Protein AF-A0A4R5CUE0-F1 (afdb_monomer_lite)

Sequence (119 aa):
MFFFDLKDKAINKIYVNRDSTEARFSIYVEKYQTKVARDKATNDYYNDPRERNSAGIPSFTGSFISLNKPMKINSLEGIDILTLKQFRDKLFPQGYPMYFIYKSEEGCYLKWEVIHITY

Organism: NCBI:txid2541733

Structure (mmCIF, N/CA/C/O backbone):
data_AF-A0A4R5CUE0-F1
#
_entry.id   AF-A0A4R5CUE0-F1
#
loop_
_atom_site.group_PDB
_atom_site.id
_atom_site.type_symbol
_atom_site.label_atom_id
_atom_site.label_alt_id
_atom_site.label_comp_id
_atom_site.label_asym_id
_atom_site.label_entity_id
_atom_site.label_seq_id
_atom_site.pdbx_PDB_ins_code
_atom_site.Cartn_x
_atom_site.Cartn_y
_atom_site.Cartn_z
_atom_site.occupancy
_atom_site.B_iso_or_equiv
_atom_site.auth_seq_id
_atom_site.auth_comp_id
_atom_site.auth_asym_id
_atom_site.auth_atom_id
_atom_site.pdbx_PDB_model_num
ATOM 1 N N . MET A 1 1 ? -11.134 -9.801 3.962 1.00 56.09 1 MET A N 1
ATOM 2 C CA . MET A 1 1 ? -10.681 -8.442 4.344 1.00 56.09 1 MET A CA 1
ATOM 3 C C . MET A 1 1 ? -9.182 -8.388 4.051 1.00 56.09 1 MET A C 1
ATOM 5 O O . MET A 1 1 ? -8.565 -9.443 4.000 1.00 56.09 1 MET A O 1
ATOM 9 N N . PHE A 1 2 ? -8.568 -7.239 3.777 1.00 60.00 2 PHE A N 1
ATOM 10 C CA . PHE A 1 2 ? -7.115 -7.206 3.535 1.00 60.00 2 PHE A CA 1
ATOM 11 C C . PHE A 1 2 ? -6.428 -6.684 4.799 1.00 60.00 2 PHE A C 1
ATOM 13 O O . PHE A 1 2 ? -6.944 -5.781 5.455 1.00 60.00 2 PHE A O 1
ATOM 20 N N . PHE A 1 3 ? -5.309 -7.286 5.196 1.00 55.53 3 PHE A N 1
ATOM 21 C CA . PHE A 1 3 ? -4.495 -6.754 6.284 1.00 55.53 3 PHE A CA 1
ATOM 22 C C . PHE A 1 3 ? -3.184 -6.289 5.701 1.00 55.53 3 PHE A C 1
ATOM 24 O O . PHE A 1 3 ? -2.477 -7.013 5.001 1.00 55.53 3 PHE A O 1
ATOM 31 N N . PHE A 1 4 ? -2.876 -5.056 6.036 1.00 61.38 4 PHE A N 1
ATOM 32 C CA . PHE A 1 4 ? -1.632 -4.427 5.700 1.00 61.38 4 PHE A CA 1
ATOM 33 C C . PHE A 1 4 ? -0.797 -4.384 6.965 1.00 61.38 4 PHE A C 1
ATOM 35 O O . PHE A 1 4 ? -1.085 -3.602 7.865 1.00 61.38 4 PHE A O 1
ATOM 42 N N . ASP A 1 5 ? 0.248 -5.205 7.044 1.00 60.03 5 ASP A N 1
ATOM 43 C CA . ASP A 1 5 ? 1.287 -4.912 8.022 1.00 60.03 5 ASP A CA 1
ATOM 44 C C . ASP A 1 5 ? 2.020 -3.654 7.551 1.00 60.03 5 ASP A C 1
ATOM 46 O O . ASP A 1 5 ? 2.771 -3.689 6.576 1.00 60.03 5 ASP A O 1
ATOM 50 N N . LEU A 1 6 ? 1.776 -2.529 8.229 1.00 59.59 6 LEU A N 1
ATOM 51 C CA . LEU A 1 6 ? 2.356 -1.237 7.864 1.00 59.59 6 LEU A CA 1
ATOM 52 C C . LEU A 1 6 ? 3.888 -1.178 7.980 1.00 59.59 6 LEU A C 1
ATOM 54 O O . LEU A 1 6 ? 4.490 -0.208 7.525 1.00 59.59 6 LEU A O 1
ATOM 58 N N . LYS A 1 7 ? 4.524 -2.206 8.554 1.00 62.94 7 LYS A N 1
ATOM 59 C CA . LYS A 1 7 ? 5.986 -2.329 8.629 1.00 62.94 7 LYS A CA 1
ATOM 60 C C . LYS A 1 7 ? 6.598 -3.089 7.450 1.00 62.94 7 LYS A C 1
ATOM 62 O O . LYS A 1 7 ? 7.821 -3.234 7.396 1.00 62.94 7 LYS A O 1
ATOM 67 N N . ASP A 1 8 ? 5.790 -3.581 6.513 1.00 70.88 8 ASP A N 1
ATOM 68 C CA . ASP A 1 8 ? 6.293 -4.306 5.349 1.00 70.88 8 ASP A CA 1
ATOM 69 C C . ASP A 1 8 ? 7.079 -3.368 4.412 1.00 70.88 8 ASP A C 1
ATOM 71 O O . ASP A 1 8 ? 6.623 -2.285 4.045 1.00 70.88 8 ASP A O 1
ATOM 75 N N . LYS A 1 9 ? 8.272 -3.801 3.987 1.00 71.12 9 LYS A N 1
ATOM 76 C CA . LYS A 1 9 ? 9.177 -3.034 3.109 1.00 71.12 9 LYS A CA 1
ATOM 77 C C . LYS A 1 9 ? 8.582 -2.715 1.739 1.00 71.12 9 LYS A C 1
ATOM 79 O O . LYS A 1 9 ? 9.095 -1.846 1.038 1.00 71.12 9 LYS A O 1
ATOM 84 N N . ALA A 1 10 ? 7.545 -3.430 1.324 1.00 76.62 10 ALA A N 1
ATOM 85 C CA . ALA A 1 10 ? 6.853 -3.140 0.081 1.00 76.62 10 ALA A CA 1
ATOM 86 C C . ALA A 1 10 ? 5.880 -1.957 0.196 1.00 76.62 10 ALA A C 1
ATOM 88 O O . ALA A 1 10 ? 5.349 -1.514 -0.823 1.00 76.62 10 ALA A O 1
ATOM 89 N N . ILE A 1 11 ? 5.665 -1.407 1.391 1.00 80.06 11 ILE A N 1
ATOM 90 C CA . ILE A 1 11 ? 4.944 -0.150 1.557 1.00 80.06 11 ILE A CA 1
ATOM 91 C C . ILE A 1 11 ? 5.871 1.006 1.198 1.00 80.06 11 ILE A C 1
ATOM 93 O O . ILE A 1 11 ? 6.933 1.197 1.781 1.00 80.06 11 ILE A O 1
ATOM 97 N N . ASN A 1 12 ? 5.442 1.793 0.217 1.00 84.25 12 ASN A N 1
ATOM 98 C CA . ASN A 1 12 ? 6.144 2.988 -0.221 1.00 84.25 12 ASN A CA 1
ATOM 99 C C . ASN A 1 12 ? 5.805 4.189 0.667 1.00 84.25 12 ASN A C 1
ATOM 101 O O . ASN A 1 12 ? 6.687 4.925 1.102 1.00 84.25 12 ASN A O 1
ATOM 105 N N . LYS A 1 13 ? 4.509 4.409 0.916 1.00 84.19 13 LYS A N 1
ATOM 106 C CA . LYS A 1 13 ? 4.037 5.571 1.670 1.00 84.19 13 LYS A CA 1
ATOM 107 C C . LYS A 1 13 ? 2.743 5.264 2.400 1.00 84.19 13 LYS A C 1
ATOM 109 O O 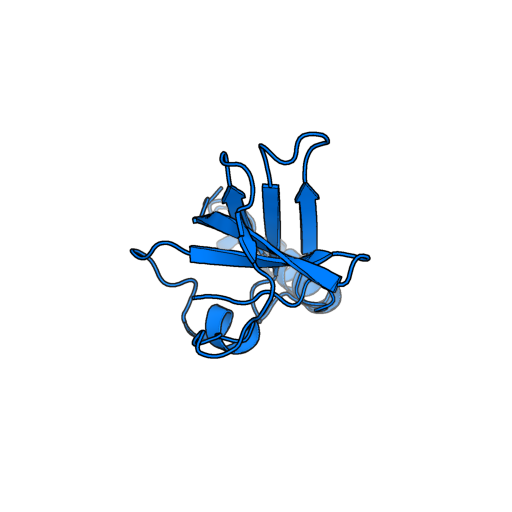. LYS A 1 13 ? 1.842 4.644 1.841 1.00 84.19 13 LYS A O 1
ATOM 114 N N . ILE A 1 14 ? 2.647 5.783 3.617 1.00 84.50 14 ILE A N 1
ATOM 115 C CA . ILE A 1 14 ? 1.410 5.881 4.385 1.00 84.50 14 ILE A CA 1
ATOM 116 C C . ILE A 1 14 ? 1.246 7.349 4.758 1.00 84.50 14 ILE A C 1
ATOM 118 O O . ILE A 1 14 ? 2.196 8.000 5.192 1.00 84.50 14 ILE A O 1
ATOM 122 N N . TYR A 1 15 ? 0.048 7.873 4.567 1.00 86.38 15 TYR A N 1
ATOM 123 C CA . TYR A 1 15 ? -0.347 9.190 5.034 1.00 86.38 15 TYR A CA 1
ATOM 124 C C . TYR A 1 15 ? -1.710 9.062 5.696 1.00 86.38 15 TYR A C 1
ATOM 126 O O . TYR A 1 15 ? -2.627 8.520 5.092 1.00 86.38 15 TYR A O 1
ATOM 134 N N . VAL A 1 16 ? -1.840 9.567 6.916 1.00 84.69 16 VAL A N 1
ATOM 135 C CA . VAL A 1 16 ? -3.123 9.717 7.604 1.00 84.69 16 VAL A CA 1
ATOM 136 C C . VAL A 1 16 ? -3.179 11.157 8.089 1.00 84.69 16 VAL A C 1
ATOM 138 O O . VAL A 1 16 ? -2.224 11.635 8.706 1.00 84.69 16 VAL A O 1
ATOM 141 N N . ASN A 1 17 ? -4.251 11.874 7.762 1.00 83.31 17 ASN A N 1
ATOM 142 C CA . ASN A 1 17 ? -4.409 13.252 8.213 1.00 83.31 17 ASN A CA 1
ATOM 143 C C . ASN A 1 17 ? -4.750 13.314 9.717 1.00 83.31 17 ASN A C 1
ATOM 145 O O . ASN A 1 17 ? -5.073 12.312 10.357 1.00 83.31 17 ASN A O 1
ATOM 149 N N . ARG A 1 18 ? -4.658 14.512 10.309 1.00 80.56 18 ARG A N 1
ATOM 150 C CA . ARG A 1 18 ? -4.743 14.698 11.770 1.00 80.56 18 ARG A CA 1
ATOM 151 C C . ARG A 1 18 ? -6.048 14.181 12.384 1.00 80.56 18 ARG A C 1
ATOM 153 O O . ARG A 1 18 ? -6.030 13.667 13.496 1.00 80.56 18 ARG A O 1
ATOM 160 N N . ASP A 1 19 ? -7.168 14.333 11.687 1.00 81.50 19 ASP A N 1
ATOM 161 C CA . ASP A 1 19 ? -8.489 13.887 12.147 1.00 81.50 19 ASP A CA 1
ATOM 162 C C . ASP A 1 19 ? -8.872 12.487 11.628 1.00 81.50 19 ASP A C 1
ATOM 164 O O . ASP A 1 19 ? -9.983 12.010 11.882 1.00 81.50 19 ASP A O 1
ATOM 168 N N . SER A 1 20 ? -7.937 11.824 10.936 1.00 77.81 20 SER A N 1
ATOM 169 C CA . SER A 1 20 ? -8.061 10.492 10.338 1.00 77.81 20 SER A CA 1
ATOM 170 C C . SER A 1 20 ? -9.210 10.338 9.340 1.00 77.81 20 SER A C 1
ATOM 172 O O . SER A 1 20 ? -9.606 9.212 9.045 1.00 77.81 20 SER A O 1
ATOM 174 N N . THR A 1 21 ? -9.761 11.440 8.827 1.00 82.50 21 THR A N 1
ATOM 175 C CA . THR A 1 21 ? -10.795 11.418 7.780 1.00 82.50 21 THR A CA 1
ATOM 176 C C . THR A 1 21 ? -10.229 11.015 6.424 1.00 82.50 21 THR A C 1
ATOM 178 O O . THR A 1 21 ? -10.957 10.485 5.593 1.00 82.50 21 THR A O 1
ATOM 181 N N . GLU A 1 22 ? -8.926 11.202 6.223 1.00 85.19 22 GLU A N 1
ATOM 182 C CA . GLU A 1 22 ? -8.228 10.829 5.005 1.00 85.19 22 GLU A CA 1
ATOM 183 C C . GLU A 1 22 ? -7.042 9.921 5.322 1.00 85.19 22 GLU A C 1
ATOM 185 O O . GLU A 1 22 ? -6.181 10.252 6.145 1.00 85.19 22 GLU A O 1
ATOM 190 N N . ALA A 1 23 ? -6.970 8.794 4.616 1.00 87.50 23 ALA A N 1
ATOM 191 C CA . ALA A 1 23 ? -5.803 7.928 4.624 1.00 87.50 23 ALA A CA 1
ATOM 192 C C . ALA A 1 23 ? -5.3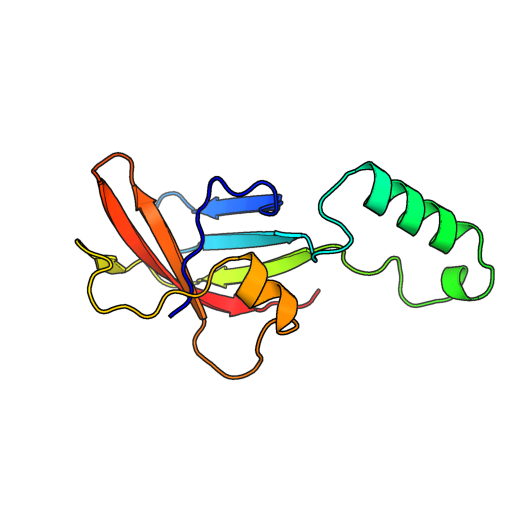87 7.586 3.193 1.00 87.50 23 ALA A C 1
ATOM 194 O O . ALA A 1 23 ? -6.215 7.183 2.379 1.00 87.50 23 ALA A O 1
ATOM 195 N N . ARG A 1 24 ? -4.098 7.733 2.884 1.00 88.44 24 ARG A N 1
ATOM 196 C CA . ARG A 1 24 ? -3.500 7.343 1.606 1.00 88.44 24 ARG A CA 1
ATOM 197 C C . ARG A 1 24 ? -2.422 6.304 1.835 1.00 88.44 24 ARG A C 1
ATOM 199 O O . ARG A 1 24 ? -1.561 6.468 2.699 1.00 88.44 24 ARG A O 1
ATOM 206 N N . PHE A 1 25 ? -2.424 5.286 0.993 1.00 85.75 25 PHE A N 1
ATOM 207 C CA . PHE A 1 25 ? -1.455 4.207 1.034 1.00 85.75 25 PHE A CA 1
ATOM 208 C C . PHE A 1 25 ? -0.879 3.980 -0.359 1.00 85.75 25 PHE A C 1
ATOM 210 O O . PHE A 1 25 ? -1.598 4.006 -1.353 1.00 85.75 25 PHE A O 1
ATOM 217 N N . SER A 1 26 ? 0.427 3.758 -0.436 1.00 86.44 26 SER A N 1
ATOM 218 C CA . SER A 1 26 ? 1.138 3.459 -1.676 1.00 86.44 26 SER A CA 1
ATOM 219 C C . SER A 1 26 ? 2.012 2.237 -1.458 1.00 86.44 26 SER A C 1
ATOM 221 O O . SER A 1 26 ? 2.736 2.157 -0.463 1.00 86.44 26 SER A O 1
ATOM 223 N N . ILE A 1 27 ? 1.937 1.282 -2.380 1.00 85.00 27 ILE A N 1
ATOM 224 C CA . ILE A 1 27 ? 2.575 -0.029 -2.253 1.00 85.00 27 ILE A CA 1
ATOM 225 C C . ILE A 1 27 ? 3.316 -0.319 -3.538 1.00 85.00 27 ILE A C 1
ATOM 227 O O . ILE A 1 27 ? 2.737 -0.207 -4.617 1.00 85.00 27 ILE A O 1
ATOM 231 N N . TYR A 1 28 ? 4.567 -0.744 -3.429 1.00 85.50 28 TYR A N 1
ATOM 232 C CA . TYR A 1 28 ? 5.324 -1.214 -4.574 1.00 85.50 28 TYR A CA 1
ATOM 233 C C . TYR A 1 28 ? 4.703 -2.478 -5.168 1.00 85.50 28 TYR A C 1
ATOM 235 O O . TYR A 1 28 ? 4.381 -3.438 -4.463 1.00 85.50 28 TYR A O 1
ATOM 243 N N . VAL A 1 29 ? 4.593 -2.496 -6.494 1.00 80.75 29 VAL A N 1
ATOM 244 C CA . VAL A 1 29 ? 4.346 -3.728 -7.248 1.00 80.75 29 VAL A CA 1
ATOM 245 C C . VAL A 1 29 ? 5.504 -4.696 -6.978 1.00 80.75 29 VAL A C 1
ATOM 247 O O . VAL A 1 29 ? 6.644 -4.257 -6.826 1.00 80.75 29 VAL A O 1
ATOM 250 N N . GLU A 1 30 ? 5.228 -6.005 -6.927 1.00 78.94 30 GLU A N 1
ATOM 251 C CA . GLU A 1 30 ? 6.193 -7.053 -6.537 1.00 78.94 30 GLU A CA 1
ATOM 252 C C . GLU A 1 30 ? 7.577 -6.868 -7.183 1.00 78.94 30 GLU A C 1
ATOM 254 O O . GLU A 1 30 ? 8.589 -6.782 -6.491 1.00 78.94 30 GLU A O 1
ATOM 259 N N . LYS A 1 31 ? 7.620 -6.684 -8.508 1.00 80.94 31 LYS A N 1
ATOM 260 C CA . LYS A 1 31 ? 8.866 -6.520 -9.275 1.00 80.94 31 LYS A CA 1
ATOM 261 C C . LYS A 1 31 ? 9.644 -5.219 -9.007 1.00 80.94 31 LYS A C 1
ATOM 263 O O . LYS A 1 31 ? 10.758 -5.085 -9.499 1.00 80.94 31 LYS A O 1
ATOM 268 N N . TYR A 1 32 ? 9.091 -4.261 -8.258 1.00 83.75 32 TYR A N 1
ATOM 269 C CA . TYR A 1 32 ? 9.638 -2.906 -8.084 1.00 83.75 32 TYR A CA 1
ATOM 270 C C . TYR A 1 32 ? 9.893 -2.506 -6.622 1.00 83.75 32 TYR A C 1
ATOM 272 O O . TYR A 1 32 ? 10.068 -1.323 -6.323 1.00 83.75 32 TYR A O 1
ATOM 280 N N . GLN A 1 33 ? 9.957 -3.468 -5.700 1.00 79.94 33 GLN A N 1
ATOM 281 C CA . GLN A 1 33 ? 10.195 -3.204 -4.274 1.00 79.94 33 GLN A CA 1
ATOM 282 C C . GLN A 1 33 ? 11.569 -2.572 -3.995 1.00 79.94 33 GLN A C 1
ATOM 284 O O . GLN A 1 33 ? 11.708 -1.731 -3.105 1.00 79.94 33 GLN A O 1
ATOM 289 N N . THR A 1 34 ? 12.595 -2.922 -4.774 1.00 85.31 34 THR A N 1
ATOM 290 C CA . THR A 1 34 ? 13.960 -2.414 -4.578 1.00 85.31 34 THR A CA 1
ATOM 291 C C . THR A 1 34 ? 14.256 -1.215 -5.472 1.00 85.31 34 THR A C 1
ATOM 293 O O . THR A 1 34 ? 13.778 -1.120 -6.603 1.00 85.31 34 THR A O 1
ATOM 296 N N . LYS A 1 35 ? 15.108 -0.304 -4.981 1.00 86.88 35 LYS A N 1
ATOM 297 C CA . LYS A 1 35 ? 15.592 0.827 -5.784 1.00 86.88 35 LYS A CA 1
ATOM 298 C C . LYS A 1 35 ? 16.294 0.342 -7.056 1.00 86.88 35 LYS A C 1
ATOM 300 O O . LYS A 1 35 ? 16.009 0.861 -8.122 1.00 86.88 35 LYS A O 1
ATOM 305 N N . VAL A 1 36 ? 17.114 -0.707 -6.952 1.00 90.44 36 VAL A N 1
ATOM 306 C CA . VAL A 1 36 ? 17.833 -1.305 -8.090 1.00 90.44 36 VAL A CA 1
ATOM 307 C C . VAL A 1 36 ? 16.874 -1.750 -9.196 1.00 90.44 36 VAL A C 1
ATOM 309 O O . VAL A 1 36 ? 17.113 -1.455 -10.363 1.00 90.44 36 VAL A O 1
ATOM 312 N N . ALA A 1 37 ? 15.765 -2.413 -8.852 1.00 87.25 37 ALA A N 1
ATOM 313 C CA . ALA A 1 37 ? 14.781 -2.836 -9.846 1.00 87.25 37 ALA A CA 1
ATOM 314 C C . ALA A 1 37 ? 14.084 -1.644 -10.527 1.00 87.25 37 ALA A C 1
ATOM 316 O O . ALA A 1 37 ? 13.852 -1.677 -11.735 1.00 87.25 37 ALA A O 1
ATOM 317 N N . ARG A 1 38 ? 13.790 -0.577 -9.771 1.00 88.56 38 ARG A N 1
ATOM 318 C CA . ARG A 1 38 ? 13.201 0.665 -10.307 1.00 88.56 38 ARG A CA 1
ATOM 319 C C . ARG A 1 38 ? 14.174 1.435 -11.197 1.00 88.56 38 ARG A C 1
ATOM 321 O O . ARG A 1 38 ? 13.779 1.895 -12.265 1.00 88.56 38 ARG A O 1
ATOM 328 N N . ASP A 1 39 ? 15.435 1.535 -10.788 1.00 89.19 39 ASP A N 1
ATOM 329 C CA . ASP A 1 39 ? 16.493 2.183 -11.565 1.00 89.19 39 ASP A CA 1
ATOM 330 C C . ASP A 1 39 ? 16.715 1.430 -12.884 1.00 89.19 39 ASP A C 1
ATOM 332 O O . ASP A 1 39 ? 16.751 2.045 -13.947 1.00 89.19 39 ASP A O 1
ATOM 336 N N . LYS A 1 40 ? 16.775 0.089 -12.836 1.00 88.81 40 LYS A N 1
ATOM 337 C CA . LYS A 1 40 ? 16.877 -0.748 -14.038 1.00 88.81 40 LYS A CA 1
ATOM 338 C C . LYS A 1 40 ? 15.690 -0.525 -14.975 1.00 88.81 40 LYS A C 1
ATOM 340 O O . LYS A 1 40 ? 15.902 -0.255 -16.147 1.00 88.81 40 LYS A O 1
ATOM 345 N N . ALA A 1 41 ? 14.460 -0.592 -14.464 1.00 85.44 41 ALA A N 1
ATOM 346 C CA . ALA A 1 41 ? 13.265 -0.396 -15.286 1.00 85.44 41 ALA A CA 1
ATOM 347 C C . ALA A 1 41 ? 13.200 1.006 -15.913 1.00 85.44 41 ALA A C 1
ATOM 349 O O . ALA A 1 41 ? 12.797 1.148 -17.062 1.00 85.44 41 ALA A O 1
ATOM 350 N N . THR A 1 42 ? 13.638 2.029 -15.176 1.00 86.12 42 THR A N 1
ATOM 351 C CA . THR A 1 42 ? 13.744 3.405 -15.679 1.00 86.12 42 THR A CA 1
ATOM 352 C C . THR A 1 42 ? 14.788 3.515 -16.792 1.00 86.12 42 THR A C 1
ATOM 354 O O . THR A 1 42 ? 14.523 4.119 -17.829 1.00 86.12 42 THR A O 1
ATOM 357 N N . ASN A 1 43 ? 15.964 2.908 -16.608 1.00 86.56 43 ASN A N 1
ATOM 358 C CA . ASN A 1 43 ? 17.012 2.894 -17.628 1.00 86.56 43 ASN A CA 1
ATOM 359 C C . ASN A 1 43 ? 16.567 2.144 -18.887 1.00 86.56 43 ASN A C 1
ATOM 361 O O . ASN A 1 43 ? 16.773 2.640 -19.990 1.00 86.56 43 ASN A O 1
ATOM 365 N N . ASP A 1 44 ? 15.944 0.974 -18.728 1.00 85.25 44 ASP A N 1
ATOM 366 C CA . ASP A 1 44 ? 15.426 0.180 -19.844 1.00 85.25 44 ASP A CA 1
ATOM 367 C C . ASP A 1 44 ? 14.391 0.992 -20.651 1.00 85.25 44 ASP A C 1
ATOM 369 O O . ASP A 1 44 ? 14.474 1.040 -21.876 1.00 85.25 44 ASP A O 1
ATOM 373 N N . TYR A 1 45 ? 13.484 1.708 -19.971 1.00 82.50 45 TYR A N 1
ATOM 374 C CA . TYR A 1 45 ? 12.489 2.585 -20.601 1.00 82.50 45 TYR A CA 1
ATOM 375 C C . TYR A 1 45 ? 13.125 3.702 -21.444 1.00 82.50 45 TYR A C 1
ATOM 377 O O . TYR A 1 45 ? 12.739 3.912 -22.591 1.00 82.50 45 TYR A O 1
ATOM 385 N N . TYR A 1 46 ? 14.112 4.424 -20.903 1.00 81.75 46 TYR A N 1
ATOM 386 C CA . TYR A 1 46 ? 14.737 5.540 -21.625 1.00 81.75 46 TYR A CA 1
ATOM 387 C C . TYR A 1 46 ? 15.666 5.098 -22.763 1.00 81.75 46 TYR A C 1
ATOM 389 O O . TYR A 1 46 ? 15.898 5.879 -23.690 1.00 81.75 46 TYR A O 1
ATOM 397 N N . ASN A 1 47 ? 16.185 3.869 -22.700 1.00 83.88 47 ASN A N 1
ATOM 398 C CA . ASN A 1 47 ? 17.089 3.315 -23.705 1.00 83.88 47 ASN A CA 1
ATOM 399 C C . ASN A 1 47 ? 16.366 2.570 -24.842 1.00 83.88 47 ASN A C 1
ATOM 401 O O . ASN A 1 47 ? 16.984 2.376 -25.889 1.00 83.88 47 ASN A O 1
ATOM 405 N N . ASP A 1 48 ? 15.093 2.176 -24.691 1.00 79.25 48 ASP A N 1
ATOM 406 C CA . ASP A 1 48 ? 14.297 1.601 -25.787 1.00 79.25 48 ASP A CA 1
ATOM 407 C C . ASP A 1 48 ? 13.548 2.711 -26.561 1.00 79.25 48 ASP A C 1
ATOM 409 O O . ASP A 1 48 ? 12.644 3.353 -26.018 1.00 79.25 48 ASP A O 1
ATOM 413 N N . PRO A 1 49 ? 13.862 2.943 -27.852 1.00 69.94 49 PRO A N 1
ATOM 414 C CA . PRO A 1 49 ? 13.199 3.961 -28.670 1.00 69.94 49 PRO A CA 1
ATOM 415 C C . PRO A 1 49 ? 11.680 3.774 -28.810 1.00 69.94 49 PRO A C 1
ATOM 417 O O . PRO A 1 49 ? 10.976 4.739 -29.110 1.00 69.94 49 PRO A O 1
ATOM 420 N N . ARG A 1 50 ? 11.167 2.550 -28.622 1.00 70.50 50 ARG A N 1
ATOM 421 C CA . ARG A 1 50 ? 9.730 2.234 -28.686 1.00 70.50 50 ARG A CA 1
ATOM 422 C C . ARG A 1 50 ? 9.006 2.662 -27.414 1.00 70.50 50 ARG A C 1
ATOM 424 O O . ARG A 1 50 ? 7.904 3.193 -27.495 1.00 70.50 50 ARG A O 1
ATOM 431 N N . GLU A 1 51 ? 9.646 2.477 -26.263 1.00 66.81 51 GLU A N 1
ATOM 432 C CA . GLU A 1 51 ? 9.108 2.868 -24.956 1.00 66.81 51 GLU A CA 1
ATOM 433 C C . GLU A 1 51 ? 9.265 4.365 -24.699 1.00 66.81 51 GLU A C 1
ATOM 435 O O . GLU A 1 51 ? 8.409 4.986 -24.087 1.00 66.81 51 GLU A O 1
ATOM 440 N N . ARG A 1 52 ? 10.295 5.003 -25.261 1.00 60.06 52 ARG A N 1
ATOM 441 C CA . ARG A 1 52 ? 10.484 6.455 -25.141 1.00 60.06 52 ARG A CA 1
ATOM 442 C C . ARG A 1 52 ? 9.310 7.281 -25.694 1.00 60.06 52 ARG A C 1
ATOM 444 O O . ARG A 1 52 ? 9.127 8.418 -25.266 1.00 60.06 52 ARG A O 1
ATOM 451 N N . ASN A 1 53 ? 8.528 6.705 -26.612 1.00 59.31 53 ASN A N 1
ATOM 452 C CA . ASN A 1 53 ? 7.312 7.289 -27.190 1.00 59.31 53 ASN A CA 1
ATOM 453 C C . ASN A 1 53 ? 6.010 6.730 -26.575 1.00 59.31 53 ASN A C 1
ATOM 455 O O . ASN A 1 53 ? 4.927 7.048 -27.070 1.00 59.31 53 ASN A O 1
ATOM 459 N N . SER A 1 54 ? 6.093 5.879 -25.546 1.00 65.19 54 SER A N 1
ATOM 460 C CA . SER A 1 54 ? 4.929 5.351 -24.830 1.00 65.19 54 SER A CA 1
ATOM 461 C C . SER A 1 54 ? 4.479 6.313 -23.718 1.00 65.19 54 SER A C 1
ATOM 463 O O . SER A 1 54 ? 5.069 7.375 -23.509 1.00 65.19 54 SER A O 1
ATOM 465 N N . ALA A 1 55 ? 3.375 5.991 -23.037 1.00 59.59 55 ALA A N 1
ATOM 466 C CA . ALA A 1 55 ? 2.655 6.885 -22.119 1.00 59.59 55 ALA A CA 1
ATOM 467 C C . ALA A 1 55 ? 3.396 7.231 -20.803 1.00 59.59 55 ALA A C 1
ATOM 469 O O . ALA A 1 55 ? 2.777 7.739 -19.870 1.00 59.59 55 ALA A O 1
ATOM 470 N N . GLY A 1 56 ? 4.705 6.984 -20.712 1.00 62.91 56 GLY A N 1
ATOM 471 C CA . GLY A 1 56 ? 5.515 7.219 -19.520 1.00 62.91 56 GLY A CA 1
ATOM 472 C C . GLY A 1 56 ? 6.014 5.929 -18.872 1.00 62.91 56 GLY A C 1
ATOM 473 O O . GLY A 1 56 ? 5.561 4.824 -19.172 1.00 62.91 56 GLY A O 1
ATOM 474 N N . ILE A 1 57 ? 6.957 6.082 -17.938 1.00 67.12 57 ILE A N 1
ATOM 475 C CA . ILE A 1 57 ? 7.458 4.976 -17.114 1.00 67.12 57 ILE A CA 1
ATOM 476 C C . ILE A 1 57 ? 6.269 4.335 -16.375 1.00 67.12 57 ILE A C 1
ATOM 478 O O . ILE A 1 57 ? 5.484 5.065 -15.763 1.00 67.12 57 ILE A O 1
ATOM 482 N N . PRO A 1 58 ? 6.144 2.994 -16.362 1.00 65.75 58 PRO A N 1
ATOM 483 C CA . PRO A 1 58 ? 5.083 2.316 -15.630 1.00 65.75 58 PRO A CA 1
ATOM 484 C C . PRO A 1 58 ? 5.060 2.738 -14.162 1.00 65.75 58 PRO A C 1
ATOM 486 O O . PRO A 1 58 ? 6.103 2.741 -13.502 1.00 65.75 58 PRO A O 1
ATOM 489 N N . SER A 1 59 ? 3.873 3.030 -13.622 1.00 74.50 59 SER A N 1
ATOM 490 C CA . SER A 1 59 ? 3.739 3.286 -12.189 1.00 74.50 59 SER A CA 1
ATOM 491 C C . SER A 1 59 ? 4.296 2.099 -11.399 1.00 74.50 59 SER A C 1
ATOM 493 O O . SER A 1 59 ? 3.843 0.958 -11.527 1.00 74.50 59 SER A O 1
ATOM 495 N N . PHE A 1 60 ? 5.302 2.364 -10.565 1.00 84.56 60 PHE A N 1
ATOM 496 C CA . PHE A 1 60 ? 5.921 1.339 -9.725 1.00 84.56 60 PHE A CA 1
ATOM 497 C C . PHE A 1 60 ? 5.049 0.949 -8.532 1.00 84.56 60 PHE A C 1
ATOM 499 O O . PHE A 1 60 ? 5.386 0.001 -7.815 1.00 84.56 60 PHE A O 1
ATOM 506 N N . THR A 1 61 ? 3.957 1.680 -8.299 1.00 85.06 61 THR A N 1
ATOM 507 C CA . THR A 1 61 ? 3.135 1.544 -7.101 1.00 85.06 61 THR A CA 1
ATOM 508 C C . THR A 1 61 ? 1.644 1.509 -7.403 1.00 85.06 61 THR A C 1
ATOM 510 O O . THR A 1 61 ? 1.160 2.295 -8.214 1.00 85.06 61 THR A O 1
ATOM 513 N N . GLY A 1 62 ? 0.907 0.677 -6.669 1.00 83.12 62 GLY A N 1
ATOM 514 C CA . GLY A 1 62 ? -0.541 0.825 -6.515 1.00 83.12 62 GLY A CA 1
ATOM 515 C C . GLY A 1 62 ? -0.844 1.862 -5.433 1.00 83.12 62 GLY A C 1
ATOM 516 O O . GLY A 1 62 ? -0.194 1.853 -4.381 1.00 83.12 62 GLY A O 1
ATOM 517 N N . SER A 1 63 ? -1.803 2.753 -5.687 1.00 86.19 63 SER A N 1
ATOM 518 C CA . SER A 1 63 ? -2.202 3.811 -4.750 1.00 86.19 63 SER A CA 1
ATOM 519 C C . SER A 1 63 ? -3.628 3.591 -4.259 1.00 86.19 63 SER A C 1
ATOM 521 O O . SER A 1 63 ? -4.505 3.209 -5.023 1.00 86.19 63 SER A O 1
ATOM 523 N N . PHE A 1 64 ? -3.864 3.833 -2.975 1.00 86.25 64 PHE A N 1
ATOM 524 C CA . PHE A 1 64 ? -5.137 3.576 -2.308 1.00 86.25 64 PHE A CA 1
ATOM 525 C C . PHE A 1 64 ? -5.513 4.769 -1.445 1.00 86.25 64 PHE A C 1
ATOM 527 O O . PHE A 1 64 ? -4.647 5.349 -0.787 1.00 86.25 64 PHE A O 1
ATOM 534 N N . ILE A 1 65 ? -6.797 5.117 -1.427 1.00 88.25 65 ILE A N 1
ATOM 535 C CA . ILE A 1 65 ? -7.321 6.227 -0.630 1.00 88.25 65 ILE A CA 1
ATOM 536 C C . ILE A 1 65 ? -8.572 5.815 0.143 1.00 88.25 65 ILE A C 1
ATOM 538 O O . ILE A 1 65 ? -9.443 5.133 -0.388 1.00 88.25 65 ILE A O 1
ATOM 542 N N . SER A 1 66 ? -8.662 6.261 1.392 1.00 88.56 66 SER A N 1
ATOM 543 C CA . SER A 1 66 ? -9.888 6.319 2.185 1.00 88.56 66 SER A CA 1
ATOM 544 C C . SER A 1 66 ? -10.249 7.775 2.422 1.00 88.56 66 SER A C 1
ATOM 546 O O . SER A 1 66 ? -9.383 8.564 2.801 1.00 88.56 66 SER A O 1
ATOM 548 N N . LEU A 1 67 ? -11.530 8.095 2.252 1.00 87.38 67 LEU A N 1
ATOM 549 C CA . LEU A 1 67 ? -12.129 9.395 2.583 1.00 87.38 67 LEU A CA 1
ATOM 550 C C . LEU A 1 67 ? -13.040 9.317 3.821 1.00 87.38 67 LEU A C 1
ATOM 552 O O . LEU A 1 67 ? -13.772 10.255 4.127 1.00 87.38 67 LEU A O 1
ATOM 556 N N . ASN A 1 68 ? -13.011 8.178 4.516 1.00 87.44 68 ASN A N 1
ATOM 557 C CA . ASN A 1 68 ? -13.778 7.926 5.725 1.00 87.44 68 ASN A CA 1
ATOM 558 C C . ASN A 1 68 ? -12.853 7.745 6.930 1.00 87.44 68 ASN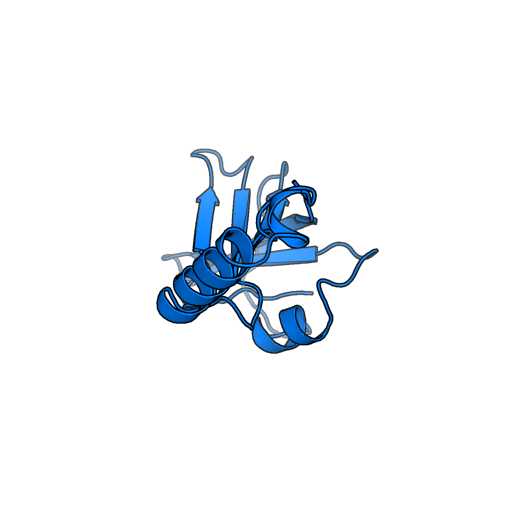 A C 1
ATOM 560 O O . ASN A 1 68 ? -11.723 7.261 6.805 1.00 87.44 68 ASN A O 1
ATOM 564 N N . LYS A 1 69 ? -13.382 8.064 8.118 1.00 88.88 69 LYS A N 1
ATOM 565 C CA . LYS A 1 69 ? -12.715 7.774 9.393 1.00 88.88 69 LYS A CA 1
ATOM 566 C C . LYS A 1 69 ? -12.520 6.267 9.582 1.00 88.88 69 LYS A C 1
ATOM 568 O O . LYS A 1 69 ? -13.393 5.492 9.185 1.00 88.88 69 LYS A O 1
ATOM 573 N N . PRO A 1 70 ? -11.426 5.836 10.233 1.00 89.56 70 PRO A N 1
ATOM 574 C CA . PRO A 1 70 ? -11.226 4.430 10.517 1.00 89.56 70 PRO A CA 1
ATOM 575 C C . PRO A 1 70 ? -12.241 3.932 11.539 1.00 89.56 70 PRO A C 1
ATOM 577 O O . PRO A 1 70 ? -12.547 4.599 12.529 1.00 89.56 70 PRO A O 1
ATOM 580 N N . MET A 1 71 ? -12.672 2.693 11.356 1.00 89.88 71 MET A N 1
ATOM 581 C CA . 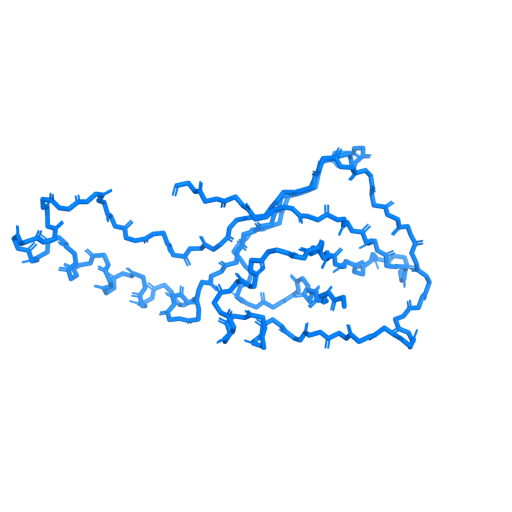MET A 1 71 ? -13.328 1.929 12.403 1.00 89.88 71 MET A CA 1
ATOM 582 C C . MET A 1 71 ? -12.263 1.362 13.345 1.00 89.88 71 MET A C 1
ATOM 584 O O . MET A 1 71 ? -11.343 0.676 12.898 1.00 89.88 71 MET A O 1
ATOM 588 N N . LYS A 1 72 ? -12.393 1.615 14.650 1.00 89.12 72 LYS A N 1
ATOM 589 C CA . LYS A 1 72 ? -11.579 0.928 15.661 1.00 89.12 72 LYS A CA 1
ATOM 590 C C . LYS A 1 72 ? -12.076 -0.511 15.824 1.00 89.12 72 LYS A C 1
ATOM 592 O O . LYS A 1 72 ? -13.271 -0.723 16.013 1.00 89.12 72 LYS A O 1
ATOM 597 N N . ILE A 1 73 ? -11.171 -1.484 15.770 1.00 88.50 73 ILE A N 1
ATOM 598 C CA . ILE A 1 73 ? -11.437 -2.895 16.076 1.00 88.50 73 ILE A CA 1
ATOM 599 C C . ILE A 1 73 ? -10.396 -3.408 17.079 1.00 88.50 73 ILE A C 1
ATOM 601 O O . ILE A 1 73 ? -9.231 -3.015 17.041 1.00 88.50 73 ILE A O 1
ATOM 605 N N . ASN A 1 74 ? -10.820 -4.279 17.995 1.00 86.38 74 ASN A N 1
ATOM 606 C CA . ASN A 1 74 ? -9.981 -4.736 19.113 1.00 86.38 74 ASN A CA 1
ATOM 607 C C . ASN A 1 74 ? -9.250 -6.056 18.826 1.00 86.38 74 ASN A C 1
ATOM 609 O O . ASN A 1 74 ? -8.296 -6.390 19.518 1.00 86.38 74 ASN A O 1
ATOM 613 N N . SER A 1 75 ? -9.688 -6.807 17.813 1.00 83.75 75 SER A N 1
ATOM 614 C CA . SER A 1 75 ? -9.119 -8.104 17.448 1.00 83.75 75 SER A CA 1
ATOM 615 C C . SER A 1 75 ? -9.171 -8.315 15.935 1.00 83.75 75 SER A C 1
ATOM 617 O O . SER A 1 75 ? -9.989 -7.708 15.241 1.00 83.75 75 SER A O 1
ATOM 619 N N . LEU A 1 76 ? -8.277 -9.177 15.449 1.00 79.88 76 LEU A N 1
ATOM 620 C CA . LEU A 1 76 ? -8.260 -9.703 14.081 1.00 79.88 76 LEU A CA 1
ATOM 621 C C . LEU A 1 76 ? -8.800 -11.140 14.002 1.00 79.88 76 LEU A C 1
ATOM 623 O O . LEU A 1 76 ? -8.790 -11.747 12.936 1.00 79.88 76 LEU A O 1
ATOM 627 N N . GLU A 1 77 ? -9.247 -11.698 15.127 1.00 82.56 77 GLU A N 1
ATOM 628 C CA . GLU A 1 77 ? -9.804 -13.045 15.200 1.00 82.56 77 GLU A CA 1
ATOM 629 C C . GLU A 1 77 ? -11.048 -13.182 14.309 1.00 82.56 77 GLU A C 1
ATOM 631 O O . GLU A 1 77 ? -11.915 -12.308 14.289 1.00 82.56 77 GLU A O 1
ATOM 636 N N . GLY A 1 78 ? -11.112 -14.269 13.535 1.00 74.56 78 GLY A N 1
ATOM 637 C CA . GLY A 1 78 ? -12.208 -14.532 12.596 1.00 74.56 78 GLY A CA 1
ATOM 638 C C . GLY A 1 78 ? -12.197 -13.670 11.328 1.00 74.56 78 GL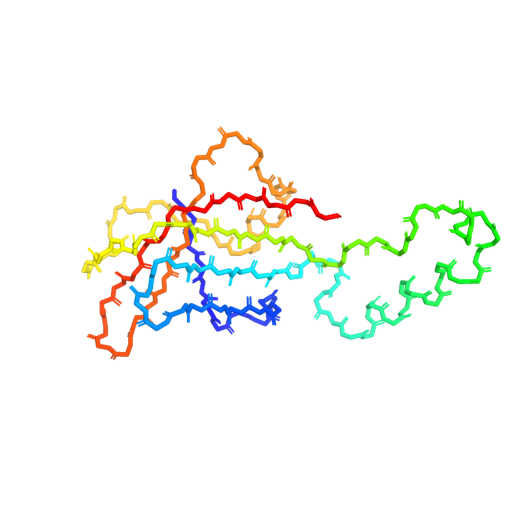Y A C 1
ATOM 639 O O . GLY A 1 78 ? -13.120 -13.766 10.522 1.00 74.56 78 GLY A O 1
ATOM 640 N N . ILE A 1 79 ? -11.174 -12.835 11.123 1.00 74.81 79 ILE A N 1
ATOM 641 C CA . ILE A 1 79 ? -11.016 -12.051 9.900 1.00 74.81 79 ILE A CA 1
ATOM 642 C C . ILE A 1 79 ? -10.050 -12.785 8.971 1.00 74.81 79 ILE A C 1
ATOM 644 O O . ILE A 1 79 ? -8.860 -12.895 9.260 1.00 74.81 79 ILE A O 1
ATOM 648 N N . ASP A 1 80 ? -10.547 -13.208 7.807 1.00 68.44 80 ASP A N 1
ATOM 649 C CA . ASP A 1 80 ? -9.687 -13.681 6.725 1.00 68.44 80 ASP A CA 1
ATOM 650 C C . ASP A 1 80 ? -8.837 -12.528 6.207 1.00 68.44 80 ASP A C 1
ATOM 652 O O . ASP A 1 80 ? -9.341 -11.564 5.609 1.00 68.44 80 ASP A O 1
ATOM 656 N N . ILE A 1 81 ? -7.542 -12.656 6.472 1.00 69.81 81 ILE A N 1
ATOM 657 C CA . ILE A 1 81 ? -6.506 -11.678 6.209 1.00 69.81 81 ILE A CA 1
ATOM 658 C C . ILE A 1 81 ? -5.622 -12.196 5.079 1.00 69.81 81 ILE A C 1
ATOM 660 O O . ILE A 1 81 ? -4.919 -13.196 5.213 1.00 69.81 81 ILE A O 1
ATOM 664 N N . LEU A 1 82 ? -5.617 -11.466 3.966 1.00 70.38 82 LEU A N 1
ATOM 665 C CA . LEU A 1 82 ? -4.615 -11.659 2.925 1.00 70.38 82 LEU A CA 1
ATOM 666 C C . LEU A 1 82 ? -3.345 -10.896 3.289 1.00 70.38 82 LEU A C 1
ATOM 668 O O . LEU A 1 82 ? -3.403 -9.713 3.625 1.00 70.38 82 LEU A O 1
ATOM 672 N N . THR A 1 83 ? -2.205 -11.572 3.182 1.00 73.31 83 THR A N 1
ATOM 673 C CA . THR A 1 83 ? -0.887 -10.939 3.277 1.00 73.31 83 THR A CA 1
ATOM 674 C C . THR A 1 83 ? -0.653 -10.000 2.097 1.00 73.31 83 THR A C 1
ATOM 676 O O . THR A 1 83 ? -1.220 -10.170 1.012 1.00 73.31 83 THR A O 1
ATOM 679 N N . LEU A 1 84 ? 0.265 -9.049 2.271 1.00 72.94 84 LEU A N 1
ATOM 680 C CA . LEU A 1 84 ? 0.649 -8.122 1.212 1.00 72.94 84 LEU A CA 1
ATOM 681 C C . LEU A 1 84 ? 1.136 -8.844 -0.054 1.00 72.94 84 LEU A C 1
ATOM 683 O O . LEU A 1 84 ? 0.818 -8.434 -1.167 1.00 72.94 84 LEU A O 1
ATOM 687 N N . LYS A 1 85 ? 1.859 -9.955 0.113 1.00 74.12 85 LYS A N 1
ATOM 688 C CA . LYS A 1 85 ? 2.297 -10.810 -0.994 1.00 74.12 85 LYS A CA 1
ATOM 689 C C . LYS A 1 85 ? 1.107 -11.392 -1.763 1.00 74.12 85 LYS A C 1
ATOM 691 O O . LYS A 1 85 ? 1.007 -11.192 -2.967 1.00 74.12 85 LYS A O 1
ATOM 696 N N . GLN A 1 86 ? 0.160 -12.020 -1.062 1.00 75.00 86 GLN A N 1
ATOM 697 C CA . GLN A 1 86 ? -1.048 -12.587 -1.681 1.00 75.00 86 GLN A CA 1
ATOM 698 C C . GLN A 1 86 ? -1.914 -11.527 -2.373 1.00 75.00 86 GLN A C 1
ATOM 700 O O . GLN A 1 86 ? -2.577 -11.820 -3.366 1.00 75.00 86 GLN A O 1
ATOM 705 N N . PHE A 1 87 ? -1.927 -10.300 -1.849 1.00 73.44 87 PHE A N 1
ATOM 706 C CA . PHE A 1 87 ? -2.616 -9.173 -2.468 1.00 73.44 87 PHE A CA 1
ATOM 707 C C . PHE A 1 87 ? -1.965 -8.755 -3.797 1.00 73.44 87 PHE A C 1
ATOM 709 O O . PHE A 1 87 ? -2.670 -8.531 -4.782 1.00 73.44 87 PHE A O 1
ATOM 716 N N . ARG A 1 88 ? -0.628 -8.700 -3.848 1.00 73.31 88 ARG A N 1
ATOM 717 C CA . ARG A 1 88 ? 0.136 -8.345 -5.057 1.00 73.31 88 ARG A CA 1
ATOM 718 C C . ARG A 1 88 ? 0.090 -9.436 -6.129 1.00 73.31 88 ARG A C 1
ATOM 720 O O . ARG A 1 88 ? -0.062 -9.102 -7.301 1.00 73.31 88 ARG A O 1
ATOM 727 N N . ASP A 1 89 ? 0.144 -10.710 -5.736 1.00 72.19 89 ASP A N 1
ATOM 728 C CA . ASP A 1 89 ? 0.074 -11.857 -6.659 1.00 72.19 89 ASP A CA 1
ATOM 729 C C . ASP A 1 89 ? -1.252 -11.901 -7.442 1.00 72.19 89 ASP A C 1
ATOM 731 O O . ASP A 1 89 ? -1.320 -12.454 -8.537 1.00 72.19 89 ASP A O 1
ATOM 735 N N . LYS A 1 90 ? -2.310 -11.276 -6.908 1.00 65.69 90 LYS A N 1
ATOM 736 C CA . LYS A 1 90 ? -3.632 -11.180 -7.543 1.00 65.69 90 LYS A CA 1
ATOM 737 C C . LYS A 1 90 ? -3.846 -9.900 -8.366 1.00 65.69 90 LYS A C 1
ATOM 739 O O . LYS A 1 90 ? -4.991 -9.592 -8.684 1.00 65.69 90 LYS A O 1
ATOM 744 N N . LEU A 1 91 ? -2.780 -9.164 -8.711 1.00 61.16 91 LEU A N 1
ATOM 745 C CA . LEU A 1 91 ? -2.826 -7.963 -9.566 1.00 61.16 91 LEU A CA 1
ATOM 746 C C . LEU A 1 91 ? -3.854 -6.909 -9.109 1.00 61.16 91 LEU A C 1
ATOM 748 O O . LEU A 1 91 ? -4.574 -6.359 -9.934 1.00 61.16 91 LEU A O 1
ATOM 752 N N . PHE A 1 92 ? -3.900 -6.619 -7.803 1.00 65.44 92 PHE A N 1
ATOM 753 C CA . PHE A 1 92 ? -4.847 -5.673 -7.192 1.00 65.44 92 PHE A CA 1
ATOM 754 C C . PHE A 1 92 ? -6.310 -6.011 -7.541 1.00 65.44 92 PHE A C 1
ATOM 756 O O . PHE A 1 92 ? -6.858 -5.458 -8.498 1.00 65.44 92 PHE A O 1
ATOM 763 N N . PRO A 1 93 ? -6.960 -6.922 -6.789 1.00 61.53 93 PRO A N 1
ATOM 764 C CA . PRO A 1 93 ? -8.305 -7.385 -7.113 1.00 61.53 93 PRO A CA 1
ATOM 765 C C . PRO A 1 93 ? -9.272 -6.209 -7.299 1.00 61.53 93 PRO A C 1
ATOM 767 O O . PRO A 1 93 ? -9.483 -5.407 -6.390 1.00 61.53 93 PRO A O 1
ATOM 770 N N . GLN A 1 94 ? -9.853 -6.121 -8.493 1.00 60.06 94 GLN A N 1
ATOM 771 C CA . GLN A 1 94 ? -10.864 -5.130 -8.850 1.00 60.06 94 GLN A CA 1
ATOM 772 C C . GLN A 1 94 ? -12.238 -5.601 -8.345 1.00 60.06 94 GLN A C 1
ATOM 774 O O . GLN A 1 94 ? -12.562 -6.783 -8.461 1.00 60.06 94 GLN A O 1
ATOM 779 N N . GLY A 1 95 ? -13.056 -4.691 -7.804 1.00 57.47 95 GLY A N 1
ATOM 780 C CA . GLY A 1 95 ? -14.488 -4.947 -7.567 1.00 57.47 95 GLY A CA 1
ATOM 781 C C . GLY A 1 95 ? -14.929 -5.386 -6.162 1.00 57.47 95 GLY A C 1
ATOM 782 O O . GLY A 1 95 ? -16.078 -5.786 -6.009 1.00 57.47 95 GLY A O 1
ATOM 783 N N . TYR A 1 96 ? -14.088 -5.276 -5.128 1.00 61.97 96 TYR A N 1
ATOM 784 C CA . TYR A 1 96 ? -14.491 -5.522 -3.731 1.00 61.97 96 TYR A CA 1
ATOM 785 C C . TYR A 1 96 ? -14.073 -4.368 -2.819 1.00 61.97 96 TYR A C 1
ATOM 787 O O . TYR A 1 96 ? -13.035 -3.754 -3.084 1.00 61.97 96 TYR A O 1
ATOM 795 N N . PRO A 1 97 ? -14.813 -4.092 -1.725 1.00 68.94 97 PRO A N 1
ATOM 796 C CA . PRO A 1 97 ? -14.342 -3.148 -0.725 1.00 68.94 97 PRO A CA 1
ATOM 797 C C . PRO A 1 97 ? -13.022 -3.669 -0.149 1.00 68.94 97 PRO A C 1
ATOM 799 O O . PRO A 1 97 ? -12.943 -4.745 0.458 1.00 68.94 97 PRO A O 1
ATOM 802 N N . MET A 1 98 ? -11.952 -2.923 -0.409 1.00 79.06 98 MET A N 1
ATOM 803 C CA . MET A 1 98 ? -10.639 -3.196 0.148 1.00 79.06 98 MET A CA 1
ATOM 804 C C . MET A 1 98 ? -10.566 -2.537 1.509 1.00 79.06 98 MET A C 1
ATOM 806 O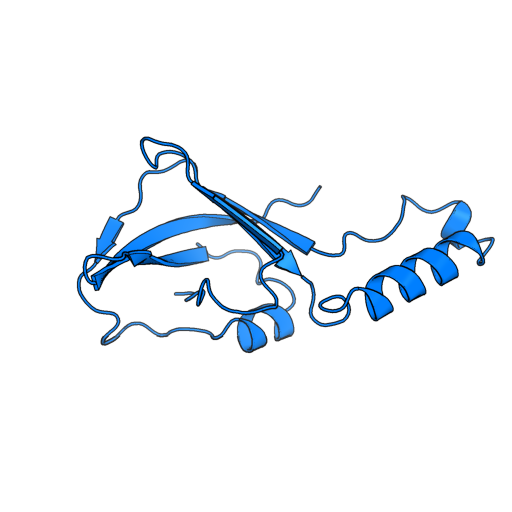 O . MET A 1 98 ? -11.005 -1.406 1.687 1.00 79.06 98 MET A O 1
ATOM 810 N N . TYR A 1 99 ? -9.995 -3.243 2.475 1.00 81.19 99 TYR A N 1
ATOM 811 C CA . TYR A 1 99 ? -9.828 -2.707 3.814 1.00 81.19 99 TYR A CA 1
ATOM 812 C C . TYR A 1 99 ? -8.356 -2.648 4.147 1.00 81.19 99 TYR A C 1
ATOM 814 O O . TYR A 1 99 ? -7.626 -3.590 3.860 1.00 81.19 99 TYR A O 1
ATOM 822 N N . PHE A 1 100 ? -7.924 -1.536 4.721 1.00 80.69 100 PHE A N 1
ATOM 823 C CA . PHE A 1 100 ? -6.572 -1.373 5.229 1.00 80.69 100 PHE A CA 1
ATOM 824 C C . PHE A 1 100 ? -6.654 -1.332 6.739 1.00 80.69 100 PHE A C 1
ATOM 826 O O . PHE A 1 100 ? -7.501 -0.641 7.303 1.00 80.69 100 PHE A O 1
ATOM 833 N N . ILE A 1 101 ? -5.792 -2.105 7.387 1.00 80.81 101 ILE A N 1
ATOM 834 C CA . ILE A 1 101 ? -5.776 -2.249 8.835 1.00 80.81 101 ILE A CA 1
ATOM 835 C C . ILE A 1 101 ? -4.426 -1.758 9.338 1.00 80.81 101 ILE A C 1
ATOM 837 O O . ILE A 1 101 ? -3.396 -2.154 8.812 1.00 80.81 101 ILE A O 1
ATOM 841 N N . TYR A 1 102 ? -4.435 -0.918 10.363 1.00 77.50 102 TYR A N 1
ATOM 842 C CA . TYR A 1 102 ? -3.246 -0.439 11.059 1.00 77.50 102 TYR A CA 1
ATOM 843 C C . TYR A 1 102 ? -3.319 -0.819 12.525 1.00 77.50 102 TYR A C 1
ATOM 845 O O . TYR A 1 102 ? -4.353 -0.605 13.145 1.00 77.50 102 TYR A O 1
ATOM 853 N N . LYS A 1 103 ? -2.226 -1.313 13.104 1.00 77.88 103 LYS A N 1
ATOM 854 C CA . LYS A 1 103 ? -2.122 -1.474 14.554 1.00 77.88 103 LYS A CA 1
ATOM 855 C C . LYS A 1 103 ? -1.602 -0.176 15.168 1.00 77.88 103 LYS A C 1
ATOM 857 O O . LYS A 1 103 ? -0.471 0.213 14.892 1.00 77.88 103 LYS A O 1
ATOM 862 N N . SER A 1 104 ? -2.421 0.481 15.981 1.00 75.25 104 SER A N 1
ATOM 863 C CA . SER A 1 104 ? -2.018 1.671 16.726 1.00 75.25 104 SER A CA 1
ATOM 864 C C . SER A 1 104 ? -1.017 1.323 17.829 1.00 75.25 104 SER A C 1
ATOM 866 O O . SER A 1 104 ? -0.896 0.168 18.249 1.00 75.25 104 SER A O 1
ATOM 868 N N . GLU A 1 105 ? -0.318 2.339 18.331 1.00 75.06 105 GLU A N 1
ATOM 869 C CA . GLU A 1 105 ? 0.598 2.203 19.472 1.00 75.06 105 GLU A CA 1
ATOM 870 C C . GLU A 1 105 ? -0.130 1.771 20.755 1.00 75.06 105 GLU A C 1
ATOM 872 O O . GLU A 1 105 ? 0.437 1.064 21.581 1.00 75.06 105 GLU A O 1
ATOM 877 N N . GLU A 1 106 ? -1.418 2.102 20.873 1.00 77.69 106 GLU A N 1
ATOM 878 C CA . GLU A 1 106 ? -2.302 1.694 21.973 1.00 77.69 106 GLU A CA 1
ATOM 879 C C . GLU A 1 106 ? -2.771 0.229 21.855 1.00 77.69 106 GLU A C 1
ATOM 881 O O . GLU A 1 106 ? -3.548 -0.252 22.676 1.00 77.69 106 GLU A O 1
ATOM 886 N N . GLY A 1 107 ? -2.341 -0.498 20.817 1.00 79.31 107 GLY A N 1
ATOM 887 C CA . GLY A 1 107 ? -2.653 -1.914 20.615 1.00 79.31 107 GLY A CA 1
ATOM 888 C C . GLY A 1 107 ? -4.008 -2.197 19.962 1.00 79.31 107 GLY A C 1
ATOM 889 O O . GLY A 1 107 ? -4.282 -3.357 19.650 1.00 79.31 107 GLY A O 1
ATOM 890 N N . CYS A 1 108 ? -4.826 -1.173 19.698 1.00 84.00 108 CYS A N 1
ATOM 891 C CA . CYS A 1 108 ? -6.052 -1.306 18.907 1.00 84.00 108 CYS A CA 1
ATOM 892 C C . CYS A 1 108 ? -5.762 -1.265 17.399 1.00 84.00 108 CYS A C 1
ATOM 894 O O . CYS A 1 108 ? -4.721 -0.773 16.963 1.00 84.00 108 CYS A O 1
ATOM 896 N N . TYR A 1 109 ? -6.689 -1.763 16.583 1.00 86.06 109 TYR A N 1
ATOM 897 C CA . TYR A 1 109 ? -6.560 -1.724 15.130 1.00 86.06 109 TYR A CA 1
ATOM 898 C C . TYR A 1 109 ? -7.490 -0.669 14.524 1.00 86.06 109 TYR A C 1
ATOM 900 O O . TYR A 1 109 ? -8.661 -0.574 14.885 1.00 86.06 109 TYR A O 1
ATOM 908 N N . LEU A 1 110 ? -6.980 0.115 13.581 1.00 86.31 110 LEU A N 1
ATOM 909 C CA . LEU A 1 110 ? -7.738 1.066 12.775 1.00 86.31 110 LEU A CA 1
ATOM 910 C C . LEU A 1 110 ? -8.003 0.450 11.406 1.00 86.31 110 LEU A C 1
ATOM 912 O O . LEU A 1 110 ? -7.059 0.077 10.716 1.00 86.31 110 LEU A O 1
ATOM 916 N N . LYS A 1 111 ? -9.273 0.340 11.020 1.00 87.19 111 LYS A N 1
ATOM 917 C CA . LYS A 1 111 ? -9.715 -0.224 9.743 1.00 87.19 111 LYS A CA 1
ATOM 918 C C . LYS A 1 111 ? -10.300 0.869 8.854 1.00 87.19 111 LYS A C 1
ATOM 920 O O . LYS A 1 111 ? -11.344 1.423 9.189 1.00 87.19 111 LYS A O 1
ATOM 925 N N . TRP A 1 112 ? -9.687 1.114 7.703 1.00 87.81 112 TRP A N 1
ATOM 926 C CA . TRP A 1 112 ? -10.238 1.960 6.643 1.00 87.81 112 TRP A CA 1
ATOM 927 C C . TRP A 1 112 ? -10.804 1.111 5.522 1.00 87.81 112 TRP A C 1
ATOM 929 O O . TRP A 1 112 ? -10.212 0.097 5.169 1.00 87.81 112 TRP A O 1
ATOM 939 N N . GLU A 1 113 ? -11.907 1.552 4.936 1.00 87.62 113 GLU A N 1
ATOM 940 C CA . GLU A 1 113 ? -12.304 1.122 3.599 1.00 87.62 113 GLU A CA 1
ATOM 941 C C . GLU A 1 113 ? -11.573 1.992 2.578 1.00 87.62 113 GLU A C 1
ATOM 943 O O . GLU A 1 113 ? -11.573 3.216 2.702 1.00 87.62 113 GLU A O 1
ATOM 948 N N . VAL A 1 114 ? -10.914 1.375 1.603 1.00 85.06 114 VAL A N 1
ATOM 949 C CA . VAL A 1 114 ? -10.088 2.075 0.623 1.00 85.06 114 VAL A CA 1
ATOM 950 C C . VAL A 1 114 ? -10.523 1.772 -0.800 1.00 85.06 114 VAL A C 1
ATOM 952 O O . VAL A 1 114 ? -11.000 0.684 -1.124 1.00 85.06 114 VAL A O 1
ATOM 955 N N . ILE A 1 115 ? -10.259 2.736 -1.671 1.00 85.06 115 ILE A N 1
ATOM 956 C CA . ILE A 1 115 ? -10.465 2.650 -3.109 1.00 85.06 115 ILE A CA 1
ATOM 957 C C . ILE A 1 115 ? -9.089 2.659 -3.772 1.00 85.06 115 ILE A C 1
ATOM 959 O O . ILE A 1 115 ? -8.230 3.470 -3.417 1.00 85.06 115 ILE A O 1
ATOM 963 N N . HIS A 1 116 ? -8.869 1.749 -4.722 1.00 82.00 116 HIS A N 1
ATOM 964 C CA . HIS A 1 116 ? -7.676 1.772 -5.565 1.00 82.00 116 HIS A CA 1
ATOM 965 C C . HIS A 1 116 ? -7.793 2.922 -6.566 1.00 82.00 116 HIS A C 1
ATOM 967 O O . HIS A 1 116 ? -8.784 3.027 -7.285 1.00 82.00 116 HIS A O 1
ATOM 973 N N . ILE A 1 117 ? -6.774 3.773 -6.610 1.00 78.19 117 ILE A N 1
ATOM 974 C CA . ILE A 1 117 ? -6.669 4.884 -7.549 1.00 78.19 117 ILE A CA 1
ATOM 975 C C . ILE A 1 117 ? -5.500 4.614 -8.491 1.00 78.19 117 ILE A C 1
ATOM 977 O O . ILE A 1 117 ? -4.373 4.352 -8.067 1.00 78.19 117 ILE A O 1
ATOM 981 N N . THR A 1 118 ? -5.795 4.635 -9.785 1.00 64.62 118 THR A N 1
ATOM 982 C CA . THR A 1 118 ? -4.795 4.546 -10.850 1.00 64.62 118 THR A CA 1
ATOM 983 C C . THR A 1 118 ? -4.528 5.971 -11.322 1.00 64.62 118 THR A C 1
ATOM 985 O O . THR A 1 118 ? -5.478 6.677 -11.656 1.00 64.62 118 THR A O 1
ATOM 988 N N . TYR A 1 119 ? -3.268 6.405 -11.263 1.00 48.16 119 TYR A N 1
ATOM 989 C CA . TYR A 1 119 ? -2.811 7.662 -11.862 1.00 48.16 119 TYR A CA 1
ATOM 990 C C . TYR A 1 119 ? -2.185 7.372 -13.218 1.00 48.16 119 TYR A C 1
ATOM 992 O O . TYR A 1 119 ? -1.497 6.325 -13.308 1.00 48.16 119 TYR A O 1
#

Radius of gyration: 16.3 Å; chains: 1; bounding box: 32×29×51 Å

Foldseek 3Di:
DEEDPVPDLQWPDWDADPQRLKIKTKGFQPQQSDPVSVVVQQVVQCPDPVSVPDPDRPDRIWMKMFNGHWDKDQDCPPPDYDYPVNCNVCVNDPDDFDWYWDQDPVRIITITGIDTDDD

pLDDT: mean 77.62, std 9.95, range [48.16, 90.44]

Secondary structure (DSSP, 8-state):
-B---TT-TTEEEEEE-TTSS-EEEEEE-GGGSSHHHHHHHHHHHHH-TTTTTSSSSPPSEEEEEE-SPPEEES--TT---B-HHHHHHTTS-SSS-EEEEEE-TTS-EEEEEEEEE--